Protein AF-A0A563UC20-F1 (afdb_monomer_lite)

InterPro domains:
  IPR055080 Gal80p-like, C-terminal domain [PF22685] (3-50)

Structure (mmCIF, N/CA/C/O backbone):
data_AF-A0A563UC20-F1
#
_entry.id   AF-A0A563UC20-F1
#
loop_
_atom_site.group_PDB
_atom_site.id
_atom_site.type_symbol
_atom_site.label_atom_id
_atom_site.label_alt_id
_atom_site.label_comp_id
_atom_site.label_asym_id
_atom_site.label_entity_id
_atom_site.label_seq_id
_atom_site.pdbx_PDB_ins_code
_atom_site.Cartn_x
_atom_site.Cartn_y
_atom_site.Cartn_z
_atom_site.occupancy
_atom_site.B_iso_or_equiv
_atom_site.auth_seq_id
_atom_site.auth_comp_id
_atom_site.auth_asym_id
_atom_site.auth_atom_id
_atom_site.pdbx_PDB_model_num
ATOM 1 N N . MET A 1 1 ? 12.257 -18.413 -25.025 1.00 49.62 1 MET A N 1
ATOM 2 C CA . MET A 1 1 ? 11.013 -19.158 -24.731 1.00 49.62 1 MET A CA 1
ATOM 3 C C . MET A 1 1 ? 9.906 -18.142 -24.495 1.00 49.62 1 MET A C 1
ATOM 5 O O . MET A 1 1 ? 10.228 -17.115 -23.908 1.00 49.62 1 MET A O 1
ATOM 9 N N . PRO A 1 2 ? 8.668 -18.350 -24.975 1.00 57.91 2 PRO A N 1
ATOM 10 C CA . PRO A 1 2 ? 7.575 -17.435 -24.668 1.00 57.91 2 PRO A CA 1
ATOM 11 C C . PRO A 1 2 ? 7.266 -17.502 -23.169 1.00 57.91 2 PRO A C 1
ATOM 13 O O . PRO A 1 2 ? 7.177 -18.588 -22.596 1.00 57.91 2 PRO A O 1
ATOM 16 N N . GLN A 1 3 ? 7.153 -16.338 -22.539 1.00 72.94 3 GLN A N 1
ATOM 17 C CA . GLN A 1 3 ? 6.754 -16.225 -21.145 1.00 72.94 3 GLN A CA 1
ATOM 18 C C . GLN A 1 3 ? 5.257 -16.563 -21.055 1.00 72.94 3 GLN A C 1
ATOM 20 O O . GLN A 1 3 ? 4.438 -15.896 -21.676 1.00 72.94 3 GLN A O 1
ATOM 25 N N . LEU A 1 4 ? 4.902 -17.621 -20.321 1.00 76.31 4 LEU A N 1
ATOM 26 C CA . LEU A 1 4 ? 3.505 -18.049 -20.130 1.00 76.31 4 LEU A CA 1
ATOM 27 C C . LEU A 1 4 ? 2.817 -17.340 -18.948 1.00 76.31 4 LEU A C 1
ATOM 29 O O . LEU A 1 4 ? 1.671 -17.650 -18.630 1.00 76.31 4 LEU A O 1
ATOM 33 N N . SER A 1 5 ? 3.514 -16.437 -18.249 1.00 78.88 5 SER A N 1
ATOM 34 C CA . SER A 1 5 ? 2.936 -15.696 -17.127 1.00 78.88 5 SER A CA 1
ATOM 35 C C . SER A 1 5 ? 2.002 -14.600 -17.623 1.00 78.88 5 SER A C 1
ATOM 37 O O . SER A 1 5 ? 2.322 -13.902 -18.579 1.00 78.88 5 SER A O 1
ATOM 39 N N . ASN A 1 6 ? 0.887 -14.398 -16.924 1.00 83.19 6 ASN A N 1
ATOM 40 C CA . ASN A 1 6 ? 0.026 -13.248 -17.169 1.00 83.19 6 ASN A CA 1
ATOM 41 C C . ASN A 1 6 ? 0.786 -11.951 -16.861 1.00 83.19 6 ASN A C 1
ATOM 43 O O . ASN A 1 6 ? 1.369 -11.812 -15.787 1.00 83.19 6 ASN A O 1
ATOM 47 N N . GLU A 1 7 ? 0.720 -10.983 -17.772 1.00 89.62 7 GLU A N 1
ATOM 48 C CA . GLU A 1 7 ? 1.358 -9.669 -17.605 1.00 89.62 7 GLU A CA 1
ATOM 49 C C . GLU A 1 7 ? 0.724 -8.845 -16.480 1.00 89.62 7 GLU A C 1
ATOM 51 O O . GLU A 1 7 ? 1.346 -7.932 -15.937 1.00 89.62 7 GLU A O 1
ATOM 56 N N . GLN A 1 8 ? -0.529 -9.154 -16.134 1.00 93.31 8 GLN A N 1
ATOM 57 C CA . GLN A 1 8 ? -1.263 -8.516 -15.052 1.00 93.31 8 GLN A CA 1
ATOM 58 C C . GLN A 1 8 ? -2.118 -9.528 -14.300 1.00 93.31 8 GLN A C 1
ATOM 60 O O . GLN A 1 8 ? -2.730 -10.415 -14.895 1.00 93.31 8 GLN A O 1
ATOM 65 N N . VAL A 1 9 ? -2.185 -9.359 -12.983 1.00 94.62 9 VAL A N 1
ATOM 66 C CA . VAL A 1 9 ? -3.032 -10.144 -12.087 1.00 94.62 9 VAL A CA 1
ATOM 67 C C . VAL A 1 9 ? -3.698 -9.188 -11.107 1.00 94.62 9 VAL A C 1
ATOM 69 O O . VAL A 1 9 ? -3.038 -8.328 -10.527 1.00 94.62 9 VAL A O 1
ATOM 72 N N . MET A 1 10 ? -5.004 -9.345 -10.915 1.00 96.88 10 MET A N 1
ATOM 73 C CA . MET A 1 10 ? -5.754 -8.645 -9.876 1.00 96.88 10 MET A CA 1
ATOM 74 C C . MET A 1 10 ? -6.285 -9.659 -8.872 1.00 96.88 10 MET A C 1
ATOM 76 O O . MET A 1 10 ? -6.835 -10.689 -9.261 1.00 96.88 10 MET A O 1
ATOM 80 N N . VAL A 1 11 ? -6.126 -9.360 -7.588 1.00 96.94 11 VAL A N 1
ATOM 81 C CA . VAL A 1 11 ? -6.671 -10.146 -6.483 1.00 96.94 11 VAL A CA 1
ATOM 82 C C . VAL A 1 11 ? -7.549 -9.224 -5.656 1.00 96.94 11 VAL A C 1
ATOM 84 O O . VAL A 1 11 ? -7.075 -8.223 -5.127 1.00 96.94 11 VAL A O 1
ATOM 87 N N . LEU A 1 12 ? -8.825 -9.573 -5.539 1.00 98.06 12 LEU A N 1
ATOM 88 C CA . LEU A 1 12 ? -9.757 -8.922 -4.628 1.00 98.06 12 LEU A CA 1
ATOM 89 C C . LEU A 1 12 ? -10.330 -9.968 -3.687 1.00 98.06 12 LEU A C 1
ATOM 91 O O . LEU A 1 12 ? -10.613 -11.095 -4.096 1.00 98.06 12 LEU A O 1
ATOM 95 N N . GLY A 1 13 ? -10.521 -9.595 -2.430 1.00 97.31 13 GLY A N 1
ATOM 96 C CA . GLY A 1 13 ? -11.125 -10.503 -1.474 1.00 97.31 13 GLY A CA 1
ATOM 97 C C . GLY A 1 13 ? -11.198 -9.933 -0.075 1.00 97.31 13 GLY A C 1
ATOM 98 O O . GLY A 1 13 ? -10.945 -8.754 0.162 1.00 97.31 13 GLY A O 1
ATOM 99 N N . ILE A 1 14 ? -11.545 -10.817 0.850 1.00 97.81 14 ILE A N 1
ATOM 100 C CA . ILE A 1 14 ? -11.624 -10.531 2.274 1.00 97.81 14 ILE A CA 1
ATOM 101 C C . ILE A 1 14 ? -10.565 -11.382 2.975 1.00 97.81 14 ILE A C 1
ATOM 103 O O . ILE A 1 14 ? -10.530 -12.602 2.806 1.00 97.81 14 ILE A O 1
ATOM 107 N N . LEU A 1 15 ? -9.683 -10.738 3.738 1.00 94.25 15 LEU A N 1
ATOM 108 C CA . LEU A 1 15 ? -8.674 -11.408 4.550 1.00 94.25 15 LEU A CA 1
ATOM 109 C C . LEU A 1 15 ? -9.324 -12.124 5.736 1.00 94.25 15 LEU A C 1
ATOM 111 O O . LEU A 1 15 ? -10.446 -11.817 6.151 1.00 94.25 15 LEU A O 1
ATOM 115 N N . ASN A 1 16 ? -8.586 -13.060 6.336 1.00 94.25 16 ASN A N 1
ATOM 116 C CA . ASN A 1 16 ? -9.018 -13.664 7.590 1.00 94.25 16 ASN A CA 1
ATOM 117 C C . ASN A 1 16 ? -9.308 -12.554 8.617 1.00 94.25 16 ASN A C 1
ATOM 119 O O . ASN A 1 16 ? -8.489 -11.654 8.800 1.00 94.25 16 ASN A O 1
ATOM 123 N N . LYS A 1 17 ? -10.463 -12.648 9.287 1.00 92.94 17 LYS A N 1
ATOM 124 C CA . LYS A 1 17 ? -11.022 -11.660 10.230 1.00 92.94 17 LYS A CA 1
ATOM 125 C C . LYS A 1 17 ? -11.688 -10.414 9.619 1.00 92.94 17 LYS A C 1
ATOM 127 O O . LYS A 1 17 ? -12.084 -9.542 10.385 1.00 92.94 17 LYS A O 1
ATOM 132 N N . GLY A 1 18 ? -11.888 -10.340 8.299 1.00 94.81 18 GLY A N 1
ATOM 133 C CA . GLY A 1 18 ? -12.849 -9.402 7.693 1.00 94.81 18 GLY A CA 1
ATOM 134 C C . GLY A 1 18 ? -12.334 -8.177 6.914 1.00 94.81 18 GLY A C 1
ATOM 135 O O . GLY A 1 18 ? -13.131 -7.648 6.140 1.00 94.81 18 GLY A O 1
ATOM 136 N N . PRO A 1 19 ? -11.074 -7.705 7.026 1.00 96.50 19 PRO A N 1
ATOM 137 C CA . PRO A 1 19 ? -10.601 -6.603 6.187 1.00 96.50 19 PRO A CA 1
ATOM 138 C C . PRO A 1 19 ? -10.650 -6.944 4.695 1.00 96.50 19 PRO A C 1
ATOM 140 O O . PRO A 1 19 ? -10.259 -8.041 4.293 1.00 96.50 19 PRO A O 1
ATOM 143 N N . ALA A 1 20 ? -11.090 -5.996 3.870 1.00 97.12 20 ALA A N 1
ATOM 144 C CA . ALA A 1 20 ? -11.018 -6.129 2.421 1.00 97.12 20 ALA A CA 1
ATOM 145 C C . ALA A 1 20 ? -9.586 -5.899 1.918 1.00 97.12 20 ALA A C 1
ATOM 147 O O . ALA A 1 20 ? -8.841 -5.096 2.477 1.00 97.12 20 ALA A O 1
ATOM 148 N N . VAL A 1 21 ? -9.216 -6.589 0.841 1.00 97.62 21 VAL A N 1
ATOM 149 C CA . VAL A 1 21 ? -7.952 -6.393 0.129 1.00 97.62 21 VAL A CA 1
ATOM 150 C C . VAL A 1 21 ? -8.210 -6.253 -1.367 1.00 97.62 21 VAL A C 1
ATOM 152 O O . VAL A 1 21 ? -9.042 -6.962 -1.938 1.00 97.62 21 VAL A O 1
ATOM 155 N N . SER A 1 22 ? -7.470 -5.344 -1.995 1.00 97.94 22 SER A N 1
ATOM 156 C CA . SER A 1 22 ? -7.365 -5.196 -3.444 1.00 97.94 22 SER A CA 1
ATOM 157 C C . SER A 1 22 ? -5.885 -5.106 -3.801 1.00 97.94 22 SER A C 1
ATOM 159 O O . SER A 1 22 ? -5.165 -4.280 -3.245 1.00 97.94 22 SER A O 1
ATOM 161 N N . LEU A 1 23 ? -5.419 -5.976 -4.694 1.00 96.50 23 LEU A N 1
ATOM 162 C CA . LEU A 1 23 ? -4.038 -6.027 -5.158 1.00 96.50 23 LEU A CA 1
ATOM 163 C C . LEU A 1 23 ? -4.017 -6.088 -6.682 1.00 96.50 23 LEU A C 1
ATOM 165 O O . LEU A 1 23 ? -4.654 -6.952 -7.282 1.00 96.50 23 LEU A O 1
ATOM 169 N N . HIS A 1 24 ? -3.223 -5.219 -7.300 1.00 95.62 24 HIS A N 1
ATOM 170 C CA . HIS A 1 24 ? -2.922 -5.260 -8.727 1.00 95.62 24 HIS A CA 1
ATOM 171 C C . HIS A 1 24 ? -1.422 -5.455 -8.916 1.00 95.62 24 HIS A C 1
ATOM 173 O O . HIS A 1 24 ? -0.621 -4.605 -8.539 1.00 95.62 24 HIS A O 1
ATOM 179 N N . TYR A 1 25 ? -1.048 -6.585 -9.503 1.00 93.50 25 TYR A N 1
ATOM 180 C CA . TYR A 1 25 ? 0.309 -6.843 -9.954 1.00 93.50 25 TYR A CA 1
ATOM 181 C C . TYR A 1 25 ? 0.379 -6.678 -11.468 1.00 93.50 25 TYR A C 1
ATOM 183 O O . TYR A 1 25 ? -0.484 -7.169 -12.197 1.00 93.50 25 TYR A O 1
ATOM 191 N N . ARG A 1 26 ? 1.432 -6.015 -11.939 1.00 92.44 26 ARG A N 1
ATOM 192 C CA . ARG A 1 26 ? 1.726 -5.822 -13.357 1.00 92.44 26 ARG A CA 1
ATOM 193 C C . ARG A 1 26 ? 3.224 -5.977 -13.580 1.00 92.44 26 ARG A C 1
ATOM 195 O O . ARG A 1 26 ? 4.015 -5.412 -12.829 1.00 92.44 26 ARG A O 1
ATOM 202 N N . ALA A 1 27 ? 3.599 -6.694 -14.631 1.00 90.06 27 ALA A N 1
ATOM 203 C CA . ALA A 1 27 ? 4.980 -6.782 -15.076 1.00 90.06 27 ALA A CA 1
ATOM 204 C C . ALA A 1 27 ? 5.459 -5.463 -15.719 1.00 90.06 27 ALA A C 1
ATOM 206 O O . ALA A 1 27 ? 4.695 -4.737 -16.356 1.00 90.06 27 ALA A O 1
ATOM 207 N N . GLY A 1 28 ? 6.749 -5.160 -15.574 1.00 89.94 28 GLY A N 1
ATOM 208 C CA . GLY A 1 28 ? 7.373 -3.973 -16.165 1.00 89.94 28 GLY A CA 1
ATOM 209 C C . GLY A 1 28 ? 7.171 -2.677 -15.370 1.00 89.94 28 GLY A C 1
ATOM 210 O O . GLY A 1 28 ? 6.789 -2.687 -14.201 1.00 89.94 28 GLY A O 1
ATOM 211 N N . ILE A 1 29 ? 7.485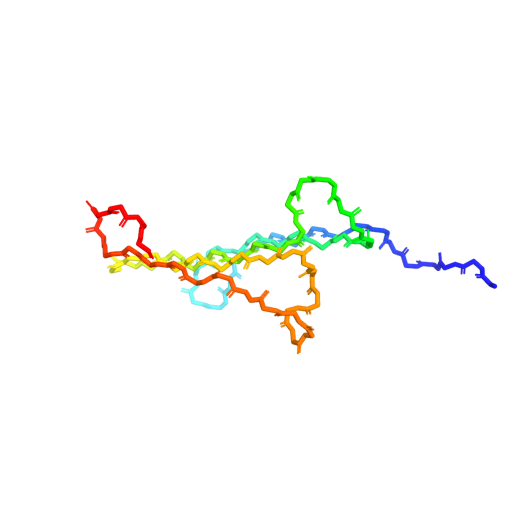 -1.550 -16.014 1.00 91.44 29 ILE A N 1
ATOM 212 C CA . ILE A 1 29 ? 7.467 -0.201 -15.429 1.00 91.44 29 ILE A CA 1
ATOM 213 C C . ILE A 1 29 ? 6.405 0.630 -16.156 1.00 91.44 29 ILE A C 1
ATOM 215 O O . ILE A 1 29 ? 6.292 0.578 -17.379 1.00 91.44 29 ILE A O 1
ATOM 219 N N . SER A 1 30 ? 5.623 1.398 -15.404 1.00 91.81 30 SER A N 1
ATOM 220 C CA . SER A 1 30 ? 4.638 2.352 -15.913 1.00 91.81 30 SER A CA 1
ATOM 221 C 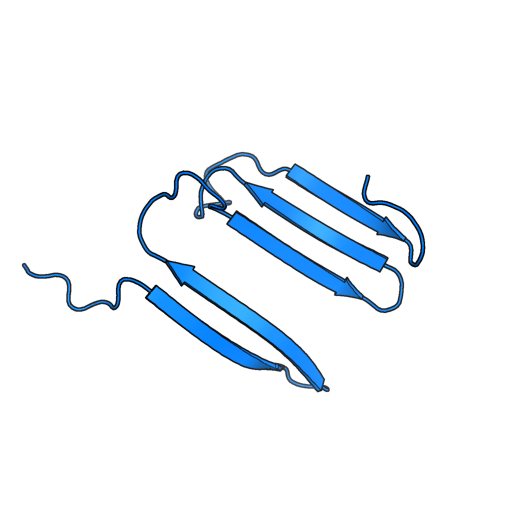C . SER A 1 30 ? 5.154 3.781 -15.800 1.00 91.81 30 SER A C 1
ATOM 223 O O . SER A 1 30 ? 5.909 4.104 -14.887 1.00 91.81 30 SER A O 1
ATOM 225 N N . ALA A 1 31 ? 4.697 4.658 -16.694 1.00 92.75 31 ALA A N 1
ATOM 226 C CA . ALA A 1 31 ? 4.892 6.101 -16.546 1.00 92.75 31 ALA A CA 1
ATOM 227 C C . ALA A 1 31 ? 4.062 6.696 -15.387 1.00 92.75 31 ALA A C 1
ATOM 229 O O . ALA A 1 31 ? 4.332 7.809 -14.950 1.00 92.75 31 ALA A O 1
ATOM 230 N N . GLY A 1 32 ? 3.043 5.967 -14.915 1.00 93.88 32 GLY A N 1
ATOM 231 C CA . GLY A 1 32 ? 2.243 6.316 -13.740 1.00 93.88 32 GLY A CA 1
ATOM 232 C C . GLY A 1 32 ? 2.741 5.615 -12.474 1.00 93.88 32 GLY A C 1
ATOM 233 O O . GLY A 1 32 ? 3.936 5.562 -12.193 1.00 93.88 32 GLY A O 1
ATOM 234 N N . THR A 1 33 ? 1.817 5.038 -11.706 1.00 93.75 33 THR A N 1
ATOM 235 C CA . THR A 1 33 ? 2.141 4.360 -10.444 1.00 93.75 33 THR A CA 1
ATOM 236 C C . THR A 1 33 ? 2.849 3.025 -10.679 1.00 93.75 33 THR A C 1
ATOM 238 O O . THR A 1 33 ? 2.333 2.140 -11.377 1.00 93.75 33 THR A O 1
ATOM 241 N N . ASN A 1 34 ? 4.024 2.878 -10.063 1.00 95.19 34 ASN A N 1
ATOM 242 C CA . ASN A 1 34 ? 4.831 1.656 -10.090 1.00 95.19 34 ASN A CA 1
ATOM 243 C C . ASN A 1 34 ? 4.726 0.849 -8.798 1.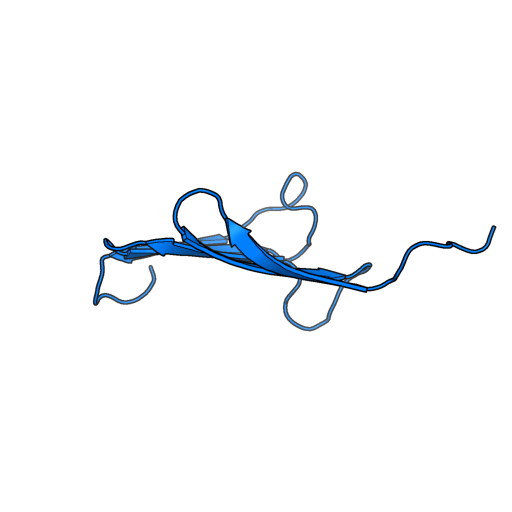00 95.19 34 ASN A C 1
ATOM 245 O O . ASN A 1 34 ? 4.594 -0.370 -8.857 1.00 95.19 34 ASN A O 1
ATOM 249 N N . PHE A 1 35 ? 4.748 1.517 -7.647 1.00 96.25 35 PHE A N 1
ATOM 250 C CA . PHE A 1 35 ? 4.507 0.893 -6.355 1.00 96.25 35 PHE A CA 1
ATOM 251 C C . PHE A 1 35 ? 3.624 1.793 -5.493 1.00 96.25 35 PHE A C 1
ATOM 253 O O . PHE A 1 35 ? 3.931 2.972 -5.309 1.00 96.25 35 PHE A O 1
ATOM 260 N N . LEU A 1 36 ? 2.539 1.212 -4.988 1.00 97.19 36 LEU A N 1
ATOM 261 C CA . LEU A 1 36 ? 1.618 1.809 -4.032 1.00 97.19 36 LEU A CA 1
ATOM 262 C C . LEU A 1 36 ? 1.137 0.705 -3.090 1.00 97.19 36 LEU A C 1
ATOM 264 O O . LEU A 1 36 ? 0.634 -0.321 -3.548 1.00 97.19 36 LEU A O 1
ATOM 268 N N . TRP A 1 37 ? 1.290 0.925 -1.790 1.00 97.12 37 TRP A N 1
ATOM 269 C CA . TRP A 1 37 ? 0.684 0.107 -0.747 1.00 97.12 37 TRP A CA 1
ATOM 270 C C . TRP A 1 37 ? -0.023 1.029 0.235 1.00 97.12 37 TRP A C 1
ATOM 272 O O . TRP A 1 37 ? 0.616 1.871 0.861 1.00 97.12 37 TRP A O 1
ATOM 282 N N . GLU A 1 38 ? -1.328 0.834 0.399 1.00 97.88 38 GLU A N 1
ATOM 283 C CA . GLU A 1 38 ? -2.142 1.572 1.362 1.00 97.88 38 GLU A CA 1
ATOM 284 C C . GLU A 1 38 ? -2.653 0.625 2.452 1.00 97.88 38 GLU A C 1
ATOM 286 O O . GLU A 1 38 ? -3.237 -0.423 2.168 1.00 97.88 38 GLU A O 1
ATOM 291 N N . ILE A 1 39 ? -2.419 0.979 3.713 1.00 97.31 39 ILE A N 1
ATOM 292 C CA . ILE A 1 39 ? -2.960 0.282 4.881 1.00 97.31 39 ILE A CA 1
ATOM 293 C C . ILE A 1 39 ? -3.929 1.241 5.551 1.00 97.31 39 ILE A C 1
ATOM 295 O O . ILE A 1 39 ? -3.510 2.268 6.074 1.00 97.31 39 ILE A O 1
ATOM 299 N N . ASN A 1 40 ? -5.209 0.882 5.529 1.00 96.44 40 ASN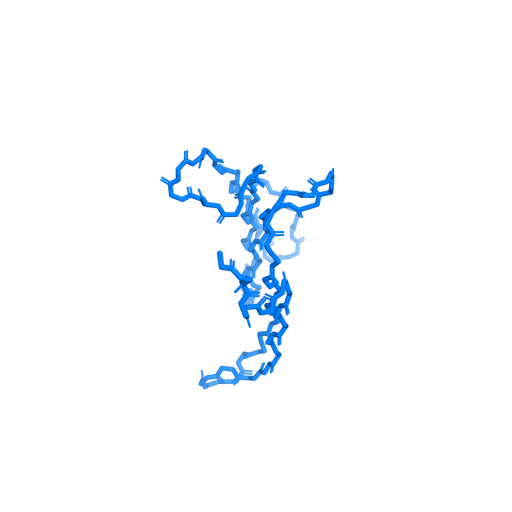 A N 1
ATOM 300 C CA . ASN A 1 40 ? -6.296 1.731 5.999 1.00 96.44 40 ASN A CA 1
ATOM 301 C C . ASN A 1 40 ? -6.809 1.160 7.322 1.00 96.44 40 ASN A C 1
ATOM 303 O O . ASN A 1 40 ? -7.465 0.113 7.348 1.00 96.44 40 ASN A O 1
ATOM 307 N N . GLY A 1 41 ? -6.426 1.788 8.428 1.00 95.94 41 GLY A N 1
ATOM 308 C CA . GLY A 1 41 ? -6.756 1.361 9.782 1.00 95.94 41 GLY A CA 1
ATOM 309 C C . GLY A 1 41 ? -7.878 2.190 10.401 1.00 95.94 41 GLY A C 1
ATOM 310 O O . GLY A 1 41 ? -8.262 3.246 9.909 1.00 95.94 41 GLY A O 1
ATOM 311 N N . SER A 1 42 ? -8.396 1.739 11.545 1.00 96.50 42 SER A N 1
ATOM 312 C CA . SER A 1 42 ? -9.381 2.517 12.311 1.00 96.50 42 SER A CA 1
ATOM 313 C C . SER A 1 42 ? -8.810 3.812 12.889 1.00 96.50 42 SER A C 1
ATOM 315 O O . SER A 1 42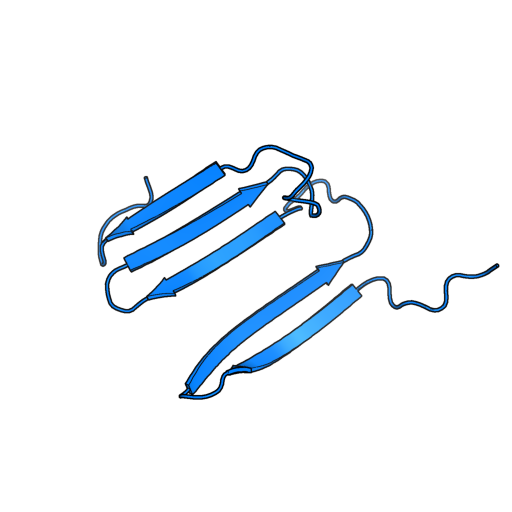 ? -9.565 4.754 13.129 1.00 96.50 42 SER A O 1
ATOM 317 N N . ASP A 1 43 ? -7.498 3.846 13.118 1.00 97.88 43 ASP A N 1
ATOM 318 C CA . ASP A 1 43 ? -6.806 4.942 13.801 1.00 97.88 43 ASP A CA 1
ATOM 319 C C . ASP A 1 43 ? -6.053 5.851 12.825 1.00 97.88 43 ASP A C 1
ATOM 321 O O . ASP A 1 43 ? -5.497 6.875 13.227 1.00 97.88 43 ASP A O 1
ATOM 325 N N . GLY A 1 44 ? -6.065 5.507 11.538 1.00 97.81 44 GLY A N 1
ATOM 326 C CA . GLY A 1 44 ? -5.335 6.227 10.515 1.00 97.81 44 GLY A CA 1
ATOM 327 C C . GLY A 1 44 ? -4.838 5.334 9.392 1.00 97.81 44 GLY A C 1
ATOM 328 O O . GLY A 1 44 ? -5.110 4.133 9.353 1.00 97.81 44 GLY A O 1
ATOM 329 N N . ASP A 1 45 ? -4.063 5.950 8.513 1.00 98.31 45 ASP A N 1
ATOM 330 C CA . ASP A 1 45 ? -3.643 5.386 7.242 1.00 98.31 45 ASP A CA 1
ATOM 331 C C . ASP A 1 45 ? -2.123 5.427 7.107 1.00 98.31 45 ASP A C 1
ATOM 333 O O . ASP A 1 45 ? -1.455 6.345 7.594 1.00 98.31 45 ASP A O 1
ATOM 337 N N . ILE A 1 46 ? -1.576 4.429 6.419 1.00 98.44 46 ILE A N 1
ATOM 338 C CA . ILE A 1 46 ? -0.178 4.389 5.994 1.00 98.44 46 ILE A CA 1
ATOM 339 C C . ILE A 1 46 ? -0.164 4.224 4.483 1.00 98.44 46 ILE A C 1
ATOM 341 O O . ILE A 1 46 ? -0.780 3.298 3.955 1.00 98.44 46 ILE A O 1
ATOM 345 N N . VAL A 1 47 ? 0.582 5.087 3.802 1.00 98.38 47 VAL A N 1
ATOM 346 C CA . VAL A 1 47 ? 0.763 5.042 2.353 1.00 98.38 47 VAL A CA 1
ATOM 347 C C . VAL A 1 47 ? 2.243 4.898 2.046 1.00 98.38 47 VAL A C 1
ATOM 349 O O . VAL A 1 47 ? 3.067 5.697 2.486 1.00 98.38 47 VAL A O 1
ATOM 352 N N . ILE A 1 48 ? 2.589 3.868 1.281 1.00 97.88 48 ILE A N 1
ATOM 353 C CA . ILE A 1 48 ? 3.956 3.610 0.838 1.00 97.88 48 ILE A CA 1
ATOM 354 C C . ILE A 1 48 ? 3.988 3.714 -0.679 1.00 97.88 48 ILE A C 1
ATOM 356 O O . ILE A 1 48 ? 3.266 2.995 -1.370 1.00 97.88 48 ILE A O 1
ATOM 360 N N . THR A 1 49 ? 4.850 4.580 -1.200 1.00 97.81 49 THR A N 1
ATOM 361 C CA . THR A 1 49 ? 5.047 4.765 -2.640 1.00 97.81 49 THR A CA 1
ATOM 362 C C . THR A 1 49 ? 6.493 4.512 -3.037 1.00 97.81 49 THR A C 1
ATOM 364 O O . THR A 1 49 ? 7.420 4.632 -2.234 1.00 97.81 49 THR A O 1
ATOM 367 N N . GLY A 1 50 ? 6.701 4.127 -4.293 1.00 96.19 50 GLY A N 1
ATOM 368 C CA . GLY A 1 50 ? 8.034 3.866 -4.822 1.00 96.19 50 GLY A CA 1
ATOM 369 C C . GLY A 1 50 ? 8.084 3.942 -6.341 1.00 96.19 50 GLY A C 1
ATOM 370 O O . GLY A 1 50 ? 7.091 3.711 -7.035 1.00 96.19 50 GLY A O 1
ATOM 371 N N . GLY A 1 51 ? 9.273 4.248 -6.860 1.00 95.12 51 GLY A N 1
ATOM 372 C CA . GLY A 1 51 ? 9.512 4.333 -8.302 1.00 95.12 51 GLY A CA 1
ATOM 373 C C . GLY A 1 51 ? 9.504 2.977 -9.014 1.00 95.12 51 GLY A C 1
ATOM 374 O O . GLY A 1 51 ? 9.303 2.936 -10.223 1.00 95.12 51 GLY A O 1
ATOM 375 N N . LEU A 1 52 ? 9.688 1.869 -8.284 1.00 93.25 52 LEU A N 1
ATOM 376 C CA . LEU A 1 52 ? 9.720 0.503 -8.819 1.00 93.25 52 LEU A CA 1
ATOM 377 C C . LEU A 1 52 ? 8.941 -0.458 -7.912 1.00 93.25 52 LEU A C 1
ATOM 379 O O . LEU A 1 52 ? 8.951 -0.305 -6.694 1.00 93.25 52 LEU A O 1
ATOM 383 N N . GLY A 1 53 ? 8.357 -1.508 -8.500 1.00 89.94 53 GLY A N 1
ATOM 384 C CA . GLY A 1 53 ? 7.684 -2.585 -7.756 1.00 89.94 53 GLY A CA 1
ATOM 385 C C . GLY A 1 53 ? 8.623 -3.454 -6.902 1.00 89.94 53 GLY A C 1
ATOM 386 O O . GLY A 1 53 ? 8.175 -4.148 -5.994 1.00 89.94 53 GLY A O 1
ATOM 387 N N . HIS A 1 54 ? 9.937 -3.399 -7.146 1.00 87.81 54 HIS A N 1
ATOM 388 C CA . HIS A 1 54 ? 10.954 -4.083 -6.342 1.00 87.81 54 HIS A CA 1
ATOM 389 C C . HIS A 1 54 ? 11.407 -3.214 -5.160 1.00 87.81 54 HIS A C 1
ATOM 391 O O . HIS A 1 54 ? 12.561 -2.796 -5.107 1.00 87.81 54 HIS A O 1
ATOM 397 N N . ASN A 1 55 ? 10.510 -2.941 -4.212 1.00 87.62 55 ASN A N 1
ATOM 398 C CA . ASN A 1 55 ? 10.776 -2.046 -3.074 1.00 87.62 55 ASN A CA 1
ATOM 399 C C . ASN A 1 55 ? 12.007 -2.432 -2.221 1.00 87.62 55 ASN A C 1
ATOM 401 O O . ASN A 1 55 ? 12.663 -1.557 -1.677 1.00 87.62 55 ASN A O 1
ATOM 405 N N . GLN A 1 56 ? 12.396 -3.709 -2.176 1.00 90.00 56 GLN A N 1
ATOM 406 C CA . GLN A 1 56 ? 13.645 -4.161 -1.541 1.00 90.00 56 GLN A CA 1
ATOM 407 C C . GLN A 1 56 ? 14.936 -3.643 -2.209 1.00 90.00 56 GLN A C 1
ATOM 409 O O . GLN A 1 56 ? 16.007 -3.750 -1.619 1.00 90.00 56 GLN A O 1
ATOM 414 N N . LEU A 1 57 ? 14.861 -3.107 -3.431 1.00 92.44 57 LEU A N 1
ATOM 415 C CA . LEU A 1 57 ? 16.018 -2.661 -4.221 1.00 92.44 57 LEU A CA 1
ATOM 416 C C . LEU A 1 57 ? 16.047 -1.143 -4.461 1.00 92.44 57 LEU A C 1
ATOM 418 O O . LEU A 1 57 ? 17.008 -0.643 -5.041 1.00 92.44 57 LEU A O 1
ATOM 422 N N . THR A 1 58 ? 15.007 -0.405 -4.063 1.00 92.62 58 THR A N 1
ATOM 423 C CA . THR A 1 58 ? 14.871 1.038 -4.316 1.00 92.62 58 THR A CA 1
ATOM 424 C C . THR A 1 58 ? 14.378 1.761 -3.066 1.00 92.62 58 THR A C 1
ATOM 426 O O . THR A 1 58 ? 13.607 1.181 -2.304 1.00 92.62 58 THR A O 1
ATOM 429 N N . PRO A 1 59 ? 14.742 3.040 -2.858 1.00 95.50 59 PRO A N 1
ATOM 430 C CA . PRO A 1 59 ? 14.089 3.862 -1.851 1.00 95.50 59 PRO A CA 1
ATOM 431 C C . PRO A 1 59 ? 12.570 3.892 -2.048 1.00 95.50 59 PRO A C 1
ATOM 433 O O . PRO A 1 59 ? 12.072 3.851 -3.179 1.00 95.50 59 PRO A O 1
ATOM 436 N N . VAL A 1 60 ? 11.861 4.010 -0.930 1.00 97.38 60 VAL A N 1
ATOM 437 C CA . VAL A 1 60 ? 10.415 4.220 -0.866 1.00 97.38 60 VAL A CA 1
ATOM 438 C C . VAL A 1 60 ? 10.121 5.460 -0.032 1.00 97.38 60 VAL A C 1
ATOM 440 O O . VAL A 1 60 ? 10.882 5.799 0.876 1.00 97.38 60 VAL A O 1
ATOM 443 N N . THR A 1 61 ? 9.005 6.115 -0.323 1.00 97.62 61 THR A N 1
ATOM 444 C CA . THR A 1 61 ? 8.444 7.168 0.523 1.00 97.62 61 THR A CA 1
ATOM 445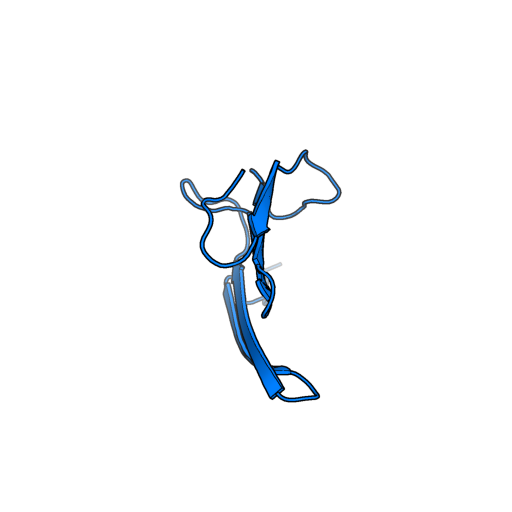 C C . THR A 1 61 ? 7.340 6.555 1.367 1.00 97.62 61 THR A C 1
ATOM 447 O O . THR A 1 61 ? 6.464 5.871 0.840 1.00 97.62 61 THR A O 1
ATOM 450 N N . ILE A 1 62 ? 7.391 6.791 2.675 1.00 97.88 62 ILE A N 1
ATOM 451 C CA . ILE A 1 62 ? 6.371 6.350 3.625 1.00 97.88 62 ILE A CA 1
ATOM 452 C C . ILE A 1 62 ? 5.699 7.601 4.170 1.00 97.88 62 ILE A C 1
ATOM 454 O O . ILE A 1 62 ? 6.385 8.477 4.691 1.00 97.88 62 ILE A O 1
ATOM 458 N N . GLN A 1 63 ? 4.378 7.652 4.053 1.00 98.44 63 GLN A N 1
ATOM 459 C CA . GLN A 1 63 ? 3.539 8.693 4.622 1.00 98.44 63 GLN A CA 1
ATOM 460 C C . GLN A 1 63 ? 2.517 8.082 5.569 1.00 98.44 63 GLN A C 1
ATOM 462 O O . GLN A 1 63 ? 2.132 6.918 5.422 1.00 98.44 63 GLN A O 1
ATOM 467 N N . PHE A 1 64 ? 2.064 8.872 6.534 1.00 98.25 64 PHE A N 1
ATOM 468 C CA . PHE A 1 64 ? 1.028 8.443 7.467 1.00 98.25 64 PHE A CA 1
ATOM 469 C C . PHE A 1 64 ? 0.068 9.575 7.819 1.00 98.25 64 PHE A C 1
ATOM 471 O O . PHE A 1 64 ? 0.431 10.751 7.815 1.00 98.25 64 PHE A O 1
ATOM 478 N N . ALA A 1 65 ? -1.159 9.209 8.168 1.00 98.38 65 ALA A N 1
ATOM 479 C CA . ALA A 1 65 ? -2.162 10.115 8.706 1.00 98.38 65 ALA A CA 1
ATOM 480 C C . ALA A 1 65 ? -2.815 9.475 9.926 1.00 98.38 65 ALA A C 1
ATOM 482 O O . ALA A 1 65 ? -3.188 8.309 9.888 1.00 98.38 65 ALA A O 1
ATOM 483 N N . VAL A 1 66 ? -2.995 10.242 11.001 1.00 97.81 66 VAL A N 1
ATOM 484 C CA . VAL A 1 66 ? -3.948 9.859 12.056 1.00 97.81 66 VAL A CA 1
ATOM 485 C C . VAL A 1 66 ? -5.355 10.110 11.524 1.00 97.81 66 VAL A C 1
ATOM 487 O O . VAL A 1 66 ? -5.557 11.046 10.750 1.00 97.81 66 VAL A O 1
ATOM 490 N N . ARG A 1 67 ? -6.338 9.316 11.954 1.00 97.00 67 ARG A N 1
ATOM 491 C CA . ARG A 1 67 ? -7.738 9.454 11.539 1.00 97.00 67 ARG A CA 1
ATOM 492 C C . ARG A 1 67 ? -8.199 10.919 11.526 1.00 97.00 67 ARG A C 1
ATOM 494 O O . ARG A 1 67 ? -8.173 11.601 12.550 1.00 97.00 67 ARG A O 1
ATOM 501 N N . GLY A 1 68 ? -8.684 11.365 10.366 1.00 94.38 68 GLY A N 1
ATOM 502 C CA . GLY A 1 68 ? -9.200 12.723 10.159 1.00 94.38 68 GLY A CA 1
ATOM 503 C C . GLY A 1 68 ? -8.128 13.792 9.923 1.00 94.38 68 GLY A C 1
ATOM 504 O O . GLY A 1 68 ? -8.468 14.972 9.896 1.00 94.38 68 GLY A O 1
ATOM 505 N N . GLN A 1 69 ? -6.860 13.408 9.763 1.00 97.19 69 GLN A N 1
ATOM 506 C CA . GLN A 1 69 ? -5.765 14.299 9.375 1.00 97.19 69 GLN A CA 1
ATOM 507 C C . GLN A 1 69 ? -5.279 14.000 7.954 1.00 97.19 69 GLN A C 1
ATOM 509 O O . GLN A 1 69 ? -5.584 12.958 7.381 1.00 97.19 69 GLN A O 1
ATOM 514 N N . GLU A 1 70 ? -4.506 14.928 7.395 1.00 96.00 70 GLU A N 1
ATOM 515 C CA . GLU A 1 70 ? -3.831 14.746 6.110 1.00 96.00 70 GLU A CA 1
ATOM 516 C C . GLU A 1 70 ? -2.574 13.878 6.246 1.00 96.00 70 GLU A C 1
ATOM 518 O O . GLU A 1 70 ? -1.939 13.839 7.307 1.00 96.00 70 GLU A O 1
ATOM 523 N N . LEU A 1 71 ? -2.216 13.209 5.146 1.00 95.19 71 LEU A N 1
ATOM 524 C CA . LEU A 1 71 ? -0.982 12.436 5.028 1.00 95.19 71 LEU A CA 1
ATOM 525 C C . LEU A 1 71 ? 0.237 13.346 5.188 1.00 95.19 71 LEU A C 1
ATOM 527 O O . LEU A 1 71 ? 0.320 14.411 4.573 1.00 95.19 71 LEU A O 1
ATOM 531 N N . LYS A 1 72 ? 1.187 12.889 5.998 1.00 91.56 72 LYS A N 1
ATOM 532 C CA . LYS A 1 72 ? 2.483 13.526 6.234 1.00 91.56 72 LYS A CA 1
ATOM 533 C C . LYS A 1 72 ? 3.584 12.629 5.710 1.00 91.56 72 LYS A C 1
ATOM 535 O O . LYS A 1 72 ? 3.540 11.425 6.042 1.00 91.56 72 LYS A O 1
#

Radius of gyration: 14.93 Å; chains: 1; bounding box: 29×34×38 Å

Sequence (72 aa):
MPQLSNEQVMVLGILNKGPAVSLHYRAGISAGTNFLWEINGSDGDIVITGGLGHNQLTPVTIQFAVRGQELK

Secondary structure (DSSP, 8-state):
----S-SEEEEEEE-TTS-EEEEEEESS--SS-SEEEEEE-SSEEEEEEESSS-GGGS-EEEEEEETTS---

pLDDT: mean 93.12, std 8.29, range [49.62, 98.44]

Foldseek 3Di:
DDDPDDQKDWDWDADPPGDTDIDIDGPDFDPPFADWDWDQDPQWIKIKGDRHPPCVVGDIDIWIDTPPGDTD

Organism: NCBI:txid2599295